Protein AF-A0A9E3WQQ7-F1 (afdb_monomer)

Mean predicted aligned error: 13.09 Å

Structure (mmCIF, N/CA/C/O backbone):
data_AF-A0A9E3WQQ7-F1
#
_entry.id   AF-A0A9E3WQQ7-F1
#
loop_
_atom_site.group_PDB
_atom_site.id
_atom_site.type_symbol
_atom_site.label_atom_id
_atom_site.label_alt_id
_atom_site.label_comp_id
_atom_site.label_asym_id
_atom_site.label_entity_id
_atom_site.label_seq_id
_atom_site.pdbx_PDB_ins_code
_atom_site.Cartn_x
_atom_site.Cartn_y
_atom_site.Cartn_z
_atom_site.occupancy
_atom_site.B_iso_or_equiv
_atom_site.auth_seq_id
_atom_site.auth_comp_id
_atom_site.auth_asym_id
_atom_site.auth_atom_id
_atom_site.pdbx_PDB_model_num
ATOM 1 N N . MET A 1 1 ? -14.257 8.619 79.293 1.00 48.00 1 MET A N 1
ATOM 2 C CA . MET A 1 1 ? -13.747 7.993 78.048 1.00 48.00 1 MET A CA 1
ATOM 3 C C . MET A 1 1 ? -14.918 7.385 77.280 1.00 48.00 1 MET A C 1
ATOM 5 O O . MET A 1 1 ? -15.749 6.768 77.926 1.00 48.00 1 MET A O 1
ATOM 9 N N . ARG A 1 2 ? -14.904 7.496 75.937 1.00 52.06 2 ARG A N 1
ATOM 10 C CA . ARG A 1 2 ? -15.785 6.847 74.927 1.00 52.06 2 ARG A CA 1
ATOM 11 C C . ARG A 1 2 ? -17.086 7.574 74.540 1.00 52.06 2 ARG A C 1
ATOM 13 O O . ARG A 1 2 ? -18.146 7.219 75.026 1.00 52.06 2 ARG A O 1
ATOM 20 N N . ALA A 1 3 ? -17.002 8.494 73.572 1.00 50.12 3 ALA A N 1
ATOM 21 C CA . ALA A 1 3 ? -18.140 8.881 72.718 1.00 50.12 3 ALA A CA 1
ATOM 22 C C . ALA A 1 3 ? -17.705 9.644 71.440 1.00 50.12 3 ALA A C 1
ATOM 24 O O . ALA A 1 3 ? -18.236 10.707 71.165 1.00 50.12 3 ALA A O 1
ATOM 25 N N . ILE A 1 4 ? -16.692 9.185 70.682 1.00 51.97 4 ILE A N 1
ATOM 26 C CA . ILE A 1 4 ? -16.266 9.893 69.438 1.00 51.97 4 ILE A CA 1
ATOM 27 C C . ILE A 1 4 ? -16.020 8.948 68.237 1.00 51.97 4 ILE A C 1
ATOM 29 O O . ILE A 1 4 ? -15.768 9.395 67.128 1.00 51.97 4 ILE A O 1
ATOM 33 N N . ARG A 1 5 ? -16.139 7.619 68.374 1.00 50.19 5 ARG A N 1
ATOM 34 C CA . ARG A 1 5 ? -15.676 6.695 67.311 1.00 50.19 5 ARG A CA 1
ATOM 35 C C . ARG A 1 5 ? -16.719 6.215 66.291 1.00 50.19 5 ARG A C 1
ATOM 37 O O . ARG A 1 5 ? -16.341 5.478 65.392 1.00 50.19 5 ARG A O 1
ATOM 44 N N . VAL A 1 6 ? -17.993 6.605 66.388 1.00 50.19 6 VAL A N 1
ATOM 45 C CA . VAL A 1 6 ? -19.055 6.002 65.545 1.00 50.19 6 VAL A CA 1
ATOM 46 C C . VAL A 1 6 ? -19.440 6.863 64.332 1.00 50.19 6 VAL A C 1
ATOM 48 O O . VAL A 1 6 ? -19.810 6.326 63.294 1.00 50.19 6 VAL A O 1
ATOM 51 N N . THR A 1 7 ? -19.281 8.186 64.390 1.00 50.44 7 THR A N 1
ATOM 52 C CA . THR A 1 7 ? -19.710 9.087 63.302 1.00 50.44 7 THR A CA 1
ATOM 53 C C . THR A 1 7 ? -18.770 9.114 62.094 1.00 50.44 7 THR A C 1
ATOM 55 O O . THR A 1 7 ? -19.215 9.409 60.989 1.00 50.44 7 THR A O 1
ATOM 58 N N . ALA A 1 8 ? -17.496 8.745 62.255 1.00 48.38 8 ALA A N 1
ATOM 59 C CA . ALA A 1 8 ? -16.522 8.764 61.158 1.00 48.38 8 ALA A CA 1
ATOM 60 C C . ALA A 1 8 ? -16.693 7.611 60.145 1.00 48.38 8 ALA A C 1
ATOM 62 O O . ALA A 1 8 ? -16.243 7.724 59.009 1.00 48.38 8 ALA A O 1
ATOM 63 N N . LEU A 1 9 ? -17.362 6.516 60.525 1.00 49.53 9 LEU A N 1
ATOM 64 C CA . LEU A 1 9 ? -17.550 5.342 59.659 1.00 49.53 9 LEU A CA 1
ATOM 65 C C . LEU A 1 9 ? -18.759 5.463 58.716 1.00 49.53 9 LEU A C 1
ATOM 67 O O . LEU A 1 9 ? -18.742 4.875 57.640 1.00 49.53 9 LEU A O 1
ATOM 71 N N . LEU A 1 10 ? -19.774 6.263 59.062 1.00 49.44 10 LEU A N 1
ATOM 72 C CA . LEU A 1 10 ? -20.950 6.466 58.202 1.00 49.44 10 LEU A CA 1
ATOM 73 C C . LEU A 1 10 ? -20.700 7.449 57.046 1.00 49.44 10 LEU A C 1
ATOM 75 O O . LEU A 1 10 ? -21.303 7.302 55.986 1.00 49.44 10 LEU A O 1
ATOM 79 N N . GLY A 1 11 ? -19.788 8.413 57.212 1.00 44.59 11 GLY A N 1
ATOM 80 C CA . GLY A 1 11 ? -19.463 9.384 56.158 1.00 44.59 11 GLY A CA 1
ATOM 81 C C . GLY A 1 11 ? -18.669 8.795 54.985 1.00 44.59 11 GLY A C 1
ATOM 82 O O . GLY A 1 11 ? -18.801 9.261 53.858 1.00 44.59 11 GLY A O 1
ATOM 83 N N . ILE A 1 12 ? -17.882 7.741 55.225 1.00 52.81 12 ILE A N 1
ATOM 84 C CA . ILE A 1 12 ? -17.012 7.131 54.203 1.00 52.81 12 ILE A CA 1
ATOM 85 C C . ILE A 1 12 ? -17.796 6.182 53.279 1.00 52.81 12 ILE A C 1
ATOM 87 O O . ILE A 1 12 ? -17.461 6.049 52.105 1.00 52.81 12 ILE A O 1
ATOM 91 N N . VAL A 1 13 ? -18.887 5.578 53.759 1.00 52.16 13 VAL A N 1
ATOM 92 C CA . VAL A 1 13 ? -19.710 4.665 52.943 1.00 52.16 13 VAL A CA 1
ATOM 93 C C . VAL A 1 13 ? -20.580 5.426 51.932 1.00 52.16 13 VAL A C 1
ATOM 95 O O . VAL A 1 13 ? -20.802 4.938 50.827 1.00 52.16 13 VAL A O 1
ATOM 98 N N . ALA A 1 14 ? -21.015 6.648 52.254 1.00 49.41 14 ALA A N 1
ATOM 99 C CA . ALA A 1 14 ? -21.884 7.432 51.372 1.00 49.41 14 ALA A CA 1
ATOM 100 C C . ALA A 1 14 ? -21.165 7.996 50.129 1.00 49.41 14 ALA A C 1
ATOM 102 O O . ALA A 1 14 ? -21.798 8.202 49.096 1.00 49.41 14 ALA A O 1
ATOM 103 N N . VAL A 1 15 ? -19.846 8.209 50.192 1.00 52.19 15 VAL A N 1
ATOM 104 C CA . VAL A 1 15 ? -19.059 8.753 49.066 1.00 52.19 15 VAL A CA 1
ATOM 105 C C . VAL A 1 15 ? -18.642 7.658 48.070 1.00 52.19 15 VAL A C 1
ATOM 107 O O . VAL A 1 15 ? -18.446 7.943 46.892 1.00 52.19 15 VAL A O 1
ATOM 110 N N . ALA A 1 16 ? -18.591 6.390 48.490 1.00 51.78 16 ALA A N 1
ATOM 111 C CA . ALA A 1 16 ? -18.242 5.267 47.614 1.00 51.78 16 ALA A CA 1
ATOM 112 C C . ALA A 1 16 ? -19.387 4.812 46.683 1.00 51.78 16 ALA A C 1
ATOM 114 O O . ALA A 1 16 ? -19.148 4.077 45.728 1.00 51.78 16 ALA A O 1
ATOM 115 N N . ALA A 1 17 ? -20.629 5.243 46.929 1.00 52.88 17 ALA A N 1
ATOM 116 C CA . ALA A 1 17 ? -21.790 4.836 46.131 1.00 52.88 17 ALA A CA 1
ATOM 117 C C . ALA A 1 17 ? -21.978 5.652 44.834 1.00 52.88 17 ALA A C 1
ATOM 119 O O . ALA A 1 17 ? -22.754 5.253 43.969 1.00 52.88 17 ALA A O 1
ATOM 120 N N . ALA A 1 18 ? -21.276 6.781 44.676 1.00 54.09 18 ALA A N 1
ATOM 121 C CA . ALA A 1 18 ? -21.435 7.674 43.523 1.00 54.09 18 ALA A CA 1
ATOM 122 C C . ALA A 1 18 ? -20.512 7.344 42.333 1.00 54.09 18 ALA A C 1
ATOM 124 O O . ALA A 1 18 ? -20.637 7.950 41.272 1.00 54.09 18 ALA A O 1
ATOM 125 N N . SER A 1 19 ? -19.602 6.378 42.478 1.00 54.97 19 SER A N 1
ATOM 126 C CA . SER A 1 19 ? -18.674 5.944 41.426 1.00 54.97 19 SER A CA 1
ATOM 127 C C . SER A 1 19 ? -19.061 4.581 40.849 1.00 54.97 19 SER A C 1
ATOM 129 O O . SER A 1 19 ? -18.208 3.712 40.674 1.00 54.97 19 SER A O 1
ATOM 131 N N . ALA A 1 20 ? -20.350 4.355 40.593 1.00 57.31 20 ALA A N 1
ATOM 132 C CA . ALA A 1 20 ? -20.779 3.204 39.812 1.00 57.31 20 ALA A CA 1
ATOM 133 C C . ALA A 1 20 ? -20.579 3.533 38.320 1.00 57.31 20 ALA A C 1
ATOM 135 O O . ALA A 1 20 ? -21.248 4.436 37.812 1.00 57.31 20 ALA A O 1
ATOM 136 N N . PRO A 1 21 ? -19.666 2.858 37.599 1.00 56.88 21 PRO A N 1
ATOM 137 C CA . PRO A 1 21 ? -19.587 3.009 36.156 1.00 56.88 21 PRO A CA 1
ATOM 138 C C . PRO A 1 21 ? -20.922 2.570 35.551 1.00 56.88 21 PRO A C 1
ATOM 140 O O . PRO A 1 21 ? -21.397 1.464 35.808 1.00 56.88 21 PRO A O 1
ATOM 143 N N . SER A 1 22 ? -21.535 3.446 34.758 1.00 58.31 22 SER A N 1
ATOM 144 C CA . SER A 1 22 ? -22.723 3.131 33.972 1.00 58.31 22 SER A CA 1
ATOM 145 C C . SER A 1 22 ? -22.389 1.978 33.028 1.00 58.31 22 SER A C 1
ATOM 147 O O . SER A 1 22 ? -21.771 2.173 31.982 1.00 58.31 22 SER A O 1
ATOM 149 N N . ALA A 1 23 ? -22.761 0.760 33.412 1.00 61.31 23 ALA A N 1
ATOM 150 C CA . ALA A 1 23 ? -22.637 -0.410 32.563 1.00 61.31 23 ALA A CA 1
ATOM 151 C C . ALA A 1 23 ? -23.635 -0.264 31.407 1.00 61.31 23 ALA A C 1
ATOM 153 O O . ALA A 1 23 ? -24.816 -0.583 31.539 1.00 61.31 23 ALA A O 1
ATOM 154 N N . LEU A 1 24 ? -23.174 0.268 30.273 1.00 67.94 24 LEU A N 1
ATOM 155 C CA . LEU A 1 24 ? -23.939 0.251 29.032 1.00 67.94 24 LEU A CA 1
ATOM 156 C C . LEU A 1 24 ? -24.083 -1.211 28.597 1.00 67.94 24 LEU A C 1
ATOM 158 O O . LEU A 1 24 ? -23.122 -1.838 28.151 1.00 67.94 24 LEU A O 1
ATOM 162 N N . ALA A 1 25 ? -25.275 -1.773 28.790 1.00 69.31 25 ALA A N 1
ATOM 163 C CA . ALA A 1 25 ? -25.569 -3.156 28.448 1.00 69.31 25 ALA A CA 1
ATOM 164 C C . ALA A 1 25 ? -25.396 -3.384 26.938 1.00 69.31 25 ALA A C 1
ATOM 166 O O . ALA A 1 25 ? -25.992 -2.690 26.111 1.00 69.31 25 ALA A O 1
ATOM 167 N N . VAL A 1 26 ? -24.575 -4.370 26.573 1.00 69.56 26 VAL A N 1
ATOM 168 C CA . VAL A 1 26 ? -24.379 -4.772 25.178 1.00 69.56 26 VAL A CA 1
ATOM 169 C C . VAL A 1 26 ? -25.655 -5.474 24.681 1.00 69.56 26 VAL A C 1
ATOM 171 O O . VAL A 1 26 ? -26.116 -6.405 25.343 1.00 69.56 26 VAL A O 1
ATOM 174 N N . PRO A 1 27 ? -26.244 -5.073 23.537 1.00 82.25 27 PRO A N 1
ATOM 175 C CA . PRO A 1 27 ? -27.481 -5.677 23.051 1.00 82.25 27 PRO A CA 1
ATOM 176 C C . PRO A 1 27 ? -27.313 -7.164 22.684 1.00 82.25 27 PRO A C 1
ATOM 178 O O . PRO A 1 27 ? -26.318 -7.517 22.045 1.00 82.25 27 PRO A O 1
ATOM 181 N N . PRO A 1 28 ? -28.298 -8.034 22.982 1.00 75.62 28 PRO A N 1
ATOM 182 C CA . PRO A 1 28 ? -28.201 -9.482 22.762 1.00 75.62 28 PRO A CA 1
ATOM 183 C C . PRO A 1 28 ? -28.145 -9.890 21.282 1.00 75.62 28 PRO A C 1
ATOM 185 O O . PRO A 1 28 ? -27.686 -10.979 20.968 1.00 75.62 28 PRO A O 1
ATOM 188 N N . TRP A 1 29 ? -28.559 -9.019 20.358 1.00 78.31 29 TRP A N 1
ATOM 189 C CA . TRP A 1 29 ? -28.426 -9.240 18.913 1.00 78.31 29 TRP A CA 1
ATOM 190 C C . TRP A 1 29 ? -27.021 -8.931 18.381 1.00 78.31 29 TRP A C 1
ATOM 192 O O . TRP A 1 29 ? -26.699 -9.299 17.255 1.00 78.31 29 TRP A O 1
ATOM 202 N N . ARG A 1 30 ? -26.156 -8.271 19.165 1.00 69.62 30 ARG A N 1
ATOM 203 C CA . ARG A 1 30 ? -24.797 -7.920 18.727 1.00 69.62 30 ARG A CA 1
ATOM 204 C C . ARG A 1 30 ? -23.907 -9.153 18.554 1.00 69.62 30 ARG A C 1
ATOM 206 O O . ARG A 1 30 ? -22.961 -9.084 17.792 1.00 69.62 30 ARG A O 1
ATOM 213 N N . SER A 1 31 ? -24.219 -10.274 19.204 1.00 67.81 31 SER A N 1
ATOM 214 C CA . SER A 1 31 ? -23.565 -11.569 18.959 1.00 67.81 31 SER A CA 1
ATOM 215 C C . SER A 1 31 ? -24.008 -12.233 17.650 1.00 67.81 31 SER A C 1
ATOM 217 O O . SER A 1 31 ? -23.299 -13.096 17.143 1.00 67.81 31 SER A O 1
ATOM 219 N N . LEU A 1 32 ? -25.155 -11.828 17.089 1.00 72.56 32 LEU A N 1
ATOM 220 C CA . LEU A 1 32 ? -25.644 -12.310 15.792 1.00 72.56 32 LEU A CA 1
ATOM 221 C C . LEU A 1 32 ? -24.935 -11.614 14.623 1.00 72.56 32 LEU A C 1
ATOM 223 O O . LEU A 1 32 ? -24.858 -12.167 13.530 1.00 72.56 32 LEU A O 1
ATOM 227 N N . LEU A 1 33 ? -24.402 -10.412 14.849 1.00 67.75 33 LEU A N 1
ATOM 228 C CA . LEU A 1 33 ? -23.562 -9.707 13.890 1.00 67.75 33 LEU A CA 1
ATOM 229 C C . LEU A 1 33 ? -22.104 -9.904 14.304 1.00 67.75 33 LEU A C 1
ATOM 231 O O . LEU A 1 33 ? -21.668 -9.353 15.309 1.00 67.75 33 LEU A O 1
ATOM 235 N N . ASN A 1 34 ? -21.326 -10.660 13.530 1.00 61.66 34 ASN A N 1
ATOM 236 C CA . ASN A 1 34 ? -19.910 -10.925 13.812 1.00 61.66 34 ASN A CA 1
ATOM 237 C C . ASN A 1 34 ? -19.015 -9.689 13.532 1.00 61.66 34 ASN A C 1
ATOM 239 O O . ASN A 1 34 ? -17.984 -9.785 12.870 1.00 61.66 34 ASN A O 1
ATOM 243 N N . ILE A 1 35 ? -19.436 -8.506 13.993 1.00 64.81 35 ILE A N 1
ATOM 244 C CA . ILE A 1 35 ? -18.758 -7.220 13.826 1.00 64.81 35 ILE A CA 1
ATOM 245 C C . ILE A 1 35 ? -17.578 -7.207 14.795 1.00 64.81 35 ILE A C 1
ATOM 247 O O . ILE A 1 35 ? -17.687 -6.780 15.949 1.00 64.81 35 ILE A O 1
ATOM 251 N N . ARG A 1 36 ? -16.436 -7.710 14.327 1.00 67.88 36 ARG A N 1
ATOM 252 C CA . ARG A 1 36 ? -15.156 -7.473 14.987 1.00 67.88 36 ARG A CA 1
ATOM 253 C C . ARG A 1 36 ? -14.807 -6.001 14.822 1.00 67.88 36 ARG A C 1
ATOM 255 O O . ARG A 1 36 ? -14.643 -5.512 13.713 1.00 67.88 36 ARG A O 1
ATOM 262 N N . SER A 1 37 ? -14.715 -5.295 15.941 1.00 78.19 37 SER A N 1
ATOM 263 C CA . SER A 1 37 ? -14.107 -3.970 15.959 1.00 78.19 37 SER A CA 1
ATOM 264 C C . SER A 1 37 ? -12.597 -4.155 15.946 1.00 78.19 37 SER A C 1
ATOM 266 O O . SER A 1 37 ? -12.063 -4.846 16.814 1.00 78.19 37 SER A O 1
ATOM 268 N N . VAL A 1 38 ? -11.925 -3.535 14.985 1.00 90.94 38 VAL A N 1
ATOM 269 C CA . VAL A 1 38 ? -10.461 -3.475 14.920 1.00 90.94 38 VAL A CA 1
ATOM 270 C C . VAL A 1 38 ? -10.000 -2.062 15.254 1.00 90.94 38 VAL A C 1
ATOM 272 O O . VAL A 1 38 ? -10.779 -1.110 15.184 1.00 90.94 38 VAL A O 1
ATOM 275 N N . GLU A 1 39 ? -8.742 -1.919 15.657 1.00 92.56 39 GLU A N 1
ATOM 276 C CA . GLU A 1 39 ? -8.167 -0.603 15.914 1.00 92.56 39 GLU A CA 1
ATOM 277 C C . GLU A 1 39 ? -8.058 0.201 14.605 1.00 92.56 39 GLU A C 1
ATOM 279 O O . GLU A 1 39 ? -7.476 -0.273 13.624 1.00 92.56 39 GLU A O 1
ATOM 284 N N . ALA A 1 40 ? -8.609 1.417 14.611 1.00 94.44 40 ALA A N 1
ATOM 285 C CA . ALA A 1 40 ? -8.685 2.319 13.461 1.00 94.44 40 ALA A CA 1
ATOM 286 C C . ALA A 1 40 ? -8.327 3.762 13.869 1.00 94.44 40 ALA A C 1
ATOM 288 O O . ALA A 1 40 ? -9.164 4.663 13.831 1.00 94.44 40 ALA A O 1
ATOM 289 N N . ASP A 1 41 ? -7.094 3.955 14.328 1.00 95.69 41 ASP A N 1
ATOM 290 C CA . ASP A 1 41 ? -6.517 5.245 14.700 1.00 95.69 41 ASP A CA 1
ATOM 291 C C . ASP A 1 41 ? -5.926 5.941 13.457 1.00 95.69 41 ASP A C 1
ATOM 293 O O . ASP A 1 41 ? -4.949 5.438 12.896 1.00 95.69 41 ASP A O 1
ATOM 297 N N . PRO A 1 42 ? -6.466 7.100 13.027 1.00 95.56 42 PRO A N 1
ATOM 298 C CA . PRO A 1 42 ? -5.942 7.848 11.884 1.00 95.56 42 PRO A CA 1
ATOM 299 C C . PRO A 1 42 ? -4.486 8.306 12.042 1.00 95.56 42 PRO A C 1
ATOM 301 O O . PRO A 1 42 ? -3.843 8.601 11.038 1.00 95.56 42 PRO A O 1
ATOM 304 N N . GLY A 1 43 ? -3.966 8.379 13.275 1.00 96.50 43 GLY A N 1
ATOM 305 C CA . GLY A 1 43 ? -2.582 8.761 13.564 1.00 96.50 43 GLY A CA 1
ATOM 306 C C . GLY A 1 43 ? -1.555 7.636 13.387 1.00 96.50 43 GLY A C 1
ATOM 307 O O . GLY A 1 43 ? -0.357 7.889 13.512 1.00 96.50 43 GLY A O 1
ATOM 308 N N . LYS A 1 44 ? -1.986 6.397 13.106 1.00 96.25 44 LYS A N 1
ATOM 309 C CA . LYS A 1 44 ? -1.097 5.241 12.905 1.00 96.25 44 LYS A CA 1
ATOM 310 C C . LYS A 1 44 ? -0.989 4.881 11.429 1.00 96.25 44 LYS A C 1
ATOM 312 O O . LYS A 1 44 ? -1.998 4.659 10.788 1.00 96.25 44 LYS A O 1
ATOM 317 N N . ALA A 1 45 ? 0.228 4.698 10.923 1.00 91.56 45 ALA A N 1
ATOM 318 C CA . ALA A 1 45 ? 0.454 4.383 9.507 1.00 91.56 45 ALA A CA 1
ATOM 319 C C . ALA A 1 45 ? 0.121 2.930 9.100 1.00 91.56 45 ALA A C 1
ATOM 321 O O . ALA A 1 45 ? 0.010 2.630 7.922 1.00 91.56 45 ALA A O 1
ATOM 322 N N . TYR A 1 46 ? -0.013 1.996 10.048 1.00 96.69 46 TYR A N 1
ATOM 323 C CA . TYR A 1 46 ? -0.386 0.601 9.756 1.00 96.69 46 TYR A CA 1
ATOM 324 C C . TYR A 1 46 ? 0.454 -0.100 8.673 1.00 96.69 46 TYR A C 1
ATOM 326 O O . TYR A 1 46 ? -0.072 -0.855 7.854 1.00 96.69 46 TYR A O 1
ATOM 334 N N . TRP A 1 47 ? 1.771 0.102 8.703 1.00 97.38 47 TRP A N 1
ATOM 335 C CA . TRP A 1 47 ? 2.696 -0.645 7.856 1.00 97.38 47 TRP A CA 1
ATOM 336 C C . TRP A 1 47 ? 2.612 -2.147 8.117 1.00 97.38 47 TRP A C 1
ATOM 338 O O . TRP A 1 47 ? 2.500 -2.590 9.264 1.00 97.38 47 TRP A O 1
ATOM 348 N N . LEU A 1 48 ? 2.688 -2.924 7.040 1.00 96.31 48 LEU A N 1
ATOM 349 C CA . LEU A 1 48 ? 2.775 -4.368 7.108 1.00 96.31 48 LEU A CA 1
ATOM 350 C C . LEU A 1 48 ? 4.084 -4.775 7.793 1.00 96.31 48 LEU A C 1
ATOM 352 O O . LEU A 1 48 ? 5.163 -4.318 7.419 1.00 96.31 48 LEU A O 1
ATOM 356 N N . THR A 1 49 ? 3.982 -5.677 8.764 1.00 95.06 49 THR A N 1
ATOM 357 C CA . THR A 1 49 ? 5.123 -6.294 9.448 1.00 95.06 49 THR A CA 1
ATOM 358 C C . THR A 1 49 ? 5.093 -7.809 9.281 1.00 95.06 49 THR A C 1
ATOM 360 O O . THR A 1 49 ? 4.059 -8.386 8.949 1.00 95.06 49 THR A O 1
ATOM 363 N N . GLU A 1 50 ? 6.206 -8.474 9.589 1.00 91.75 50 GLU A N 1
ATOM 364 C CA . GLU A 1 50 ? 6.319 -9.942 9.556 1.00 91.75 50 GLU A CA 1
ATOM 365 C C . GLU A 1 50 ? 5.334 -10.654 10.503 1.00 91.75 50 GLU A C 1
ATOM 367 O O . GLU A 1 50 ? 5.028 -11.828 10.317 1.00 91.75 50 GLU A O 1
ATOM 372 N N . ASN A 1 51 ? 4.799 -9.943 11.502 1.00 91.62 51 ASN A N 1
ATOM 373 C CA . ASN A 1 51 ? 3.825 -10.485 12.451 1.00 91.62 51 ASN A CA 1
ATOM 374 C C . ASN A 1 51 ? 2.379 -10.475 11.917 1.00 91.62 51 ASN A C 1
ATOM 376 O O . ASN A 1 51 ? 1.474 -10.949 12.604 1.00 91.62 51 ASN A O 1
ATOM 380 N N . ASN A 1 52 ? 2.127 -9.897 10.738 1.00 91.88 52 ASN A N 1
ATOM 381 C CA . ASN A 1 52 ? 0.797 -9.816 10.136 1.00 91.88 52 ASN A CA 1
ATOM 382 C C . ASN A 1 52 ? 0.616 -10.939 9.102 1.00 91.88 52 ASN A C 1
ATOM 384 O O . ASN A 1 52 ? 1.470 -11.148 8.246 1.00 91.88 52 ASN A O 1
ATOM 388 N N . GLY A 1 53 ? -0.493 -11.675 9.180 1.00 86.69 53 GLY A N 1
ATOM 389 C CA . GLY A 1 53 ? -0.726 -12.887 8.394 1.00 86.69 53 GLY A CA 1
ATOM 390 C C . GLY A 1 53 ? -1.558 -13.931 9.153 1.00 86.69 53 GLY A C 1
ATOM 391 O O . GLY A 1 53 ? -2.186 -13.607 10.163 1.00 86.69 53 GLY A O 1
ATOM 392 N N . PRO A 1 54 ? -1.611 -15.194 8.685 1.00 86.44 54 PRO A N 1
ATOM 393 C CA . PRO A 1 54 ? -0.786 -15.796 7.627 1.00 86.44 54 PRO A CA 1
ATOM 394 C C . PRO A 1 54 ? -1.214 -15.441 6.196 1.00 86.44 54 PRO A C 1
ATOM 396 O O . PRO A 1 54 ? -0.396 -15.535 5.288 1.00 86.44 54 PRO A O 1
ATOM 399 N N . TRP A 1 55 ? -2.469 -15.028 5.990 1.00 91.31 55 TRP A N 1
ATOM 400 C CA . TRP A 1 55 ? -3.000 -14.692 4.669 1.00 91.31 55 TRP A CA 1
ATOM 401 C C . TRP A 1 55 ? -3.551 -13.269 4.624 1.00 91.31 55 TRP A C 1
ATOM 403 O O . TRP A 1 55 ? -4.291 -12.830 5.514 1.00 91.31 55 TRP A O 1
ATOM 413 N N . LEU A 1 56 ? -3.199 -12.575 3.545 1.00 94.81 56 LEU A N 1
ATOM 414 C CA . LEU A 1 56 ? -3.629 -11.224 3.216 1.00 94.81 56 LEU A CA 1
ATOM 415 C C . LEU A 1 56 ? -4.144 -11.205 1.776 1.00 94.81 56 LEU A C 1
ATOM 417 O O . LEU A 1 56 ? -3.634 -11.917 0.913 1.00 94.81 56 LEU A O 1
ATOM 421 N N . VAL A 1 57 ? -5.148 -10.377 1.527 1.00 95.38 57 VAL A N 1
ATOM 422 C CA . VAL A 1 57 ? -5.752 -10.141 0.219 1.00 95.38 57 VAL A CA 1
ATOM 423 C C . VAL A 1 57 ? -5.366 -8.740 -0.229 1.00 95.38 57 VAL A C 1
ATOM 425 O O . VAL A 1 57 ? -5.569 -7.771 0.503 1.00 95.38 57 VAL A O 1
ATOM 428 N N . LEU A 1 58 ? -4.822 -8.627 -1.438 1.00 97.25 58 LEU A N 1
ATOM 429 C CA . LEU A 1 58 ? -4.567 -7.334 -2.059 1.00 97.25 58 LEU A CA 1
ATOM 430 C C . LEU A 1 58 ? -5.895 -6.654 -2.394 1.00 97.25 58 LEU A C 1
ATOM 432 O O . LEU A 1 58 ? -6.664 -7.164 -3.205 1.00 97.25 58 LEU A O 1
ATOM 436 N N . ALA A 1 59 ? -6.155 -5.517 -1.754 1.00 97.31 59 ALA A N 1
ATOM 437 C CA . ALA A 1 59 ? -7.360 -4.730 -1.975 1.00 97.31 59 ALA A CA 1
ATOM 438 C C . ALA A 1 59 ? -7.160 -3.709 -3.102 1.00 97.31 59 ALA A C 1
ATOM 440 O O . ALA A 1 59 ? -8.003 -3.601 -3.989 1.00 97.31 59 ALA A O 1
ATOM 441 N N . ALA A 1 60 ? -6.046 -2.974 -3.069 1.00 97.81 60 ALA A N 1
ATOM 442 C CA . ALA A 1 60 ? -5.708 -1.954 -4.057 1.00 97.81 60 ALA A CA 1
ATOM 443 C C . ALA A 1 60 ? -4.201 -1.668 -4.067 1.00 97.81 60 ALA A C 1
ATOM 445 O O . ALA A 1 60 ? -3.500 -1.959 -3.095 1.00 97.81 60 ALA A O 1
ATOM 446 N N . THR A 1 61 ? -3.721 -1.062 -5.151 1.00 97.56 61 THR A N 1
ATOM 447 C CA . THR A 1 61 ? -2.382 -0.478 -5.259 1.00 97.56 61 THR A CA 1
ATOM 448 C C . THR A 1 61 ? -2.498 0.977 -5.693 1.00 97.56 61 THR A C 1
ATOM 450 O O . THR A 1 61 ? -3.320 1.317 -6.544 1.00 97.56 61 THR A O 1
ATOM 453 N N . PHE A 1 62 ? -1.671 1.830 -5.099 1.00 97.25 62 PHE A N 1
ATOM 454 C CA . PHE A 1 62 ? -1.601 3.254 -5.401 1.00 97.25 62 PHE A CA 1
ATOM 455 C C . PHE A 1 62 ? -0.183 3.614 -5.837 1.00 97.25 62 PHE A C 1
ATOM 457 O O . PHE A 1 62 ? 0.789 3.120 -5.266 1.00 97.25 62 PHE A O 1
ATOM 464 N N . ALA A 1 63 ? -0.069 4.487 -6.835 1.00 94.31 63 ALA A N 1
ATOM 465 C CA . ALA A 1 63 ? 1.197 4.987 -7.359 1.00 94.31 63 ALA A CA 1
ATOM 466 C C . ALA A 1 63 ? 1.080 6.493 -7.621 1.00 94.31 63 ALA A C 1
ATOM 468 O O . ALA A 1 63 ? 0.030 6.969 -8.051 1.00 94.31 63 ALA A O 1
ATOM 469 N N . GLY A 1 64 ? 2.159 7.240 -7.388 1.00 91.62 64 GLY A N 1
ATOM 470 C CA . GLY A 1 64 ? 2.189 8.695 -7.564 1.00 91.62 6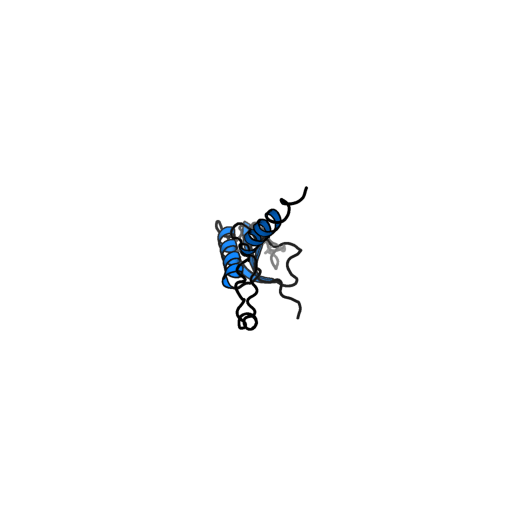4 GLY A CA 1
ATOM 471 C C . GLY A 1 64 ? 2.412 9.464 -6.262 1.00 91.62 64 GLY A C 1
ATOM 472 O O . GLY A 1 64 ? 2.752 8.884 -5.235 1.00 91.62 64 GLY A O 1
ATOM 473 N N . GLN A 1 65 ? 2.262 10.789 -6.331 1.00 93.06 65 GLN A N 1
ATOM 474 C CA . GLN A 1 65 ? 2.612 11.707 -5.241 1.00 93.06 65 GLN A CA 1
ATOM 475 C C . GLN A 1 65 ? 1.778 11.478 -3.972 1.00 93.06 65 GLN A C 1
ATOM 477 O O . GLN A 1 65 ? 2.332 11.500 -2.876 1.00 93.06 65 GLN A O 1
ATOM 482 N N . ASP A 1 66 ? 0.485 11.196 -4.138 1.00 95.94 66 ASP A N 1
ATOM 483 C CA . ASP A 1 66 ? -0.470 11.061 -3.031 1.00 95.94 66 ASP A CA 1
ATOM 484 C C . ASP A 1 66 ? -0.749 9.591 -2.659 1.00 95.94 66 ASP A C 1
ATOM 486 O O . ASP A 1 66 ? -1.597 9.297 -1.821 1.00 95.94 66 ASP A O 1
ATOM 490 N N . ALA A 1 67 ? 0.007 8.646 -3.231 1.00 96.56 67 ALA A N 1
ATOM 491 C CA . ALA A 1 67 ? -0.258 7.212 -3.108 1.00 96.56 67 ALA A CA 1
ATOM 492 C C . ALA A 1 67 ? -0.288 6.701 -1.660 1.00 96.56 67 ALA A C 1
ATOM 494 O O . ALA A 1 67 ? -1.103 5.849 -1.318 1.00 96.56 67 ALA A O 1
ATOM 495 N N . GLU A 1 68 ? 0.600 7.211 -0.804 1.00 97.06 68 GLU A N 1
ATOM 496 C CA . GLU A 1 68 ? 0.636 6.834 0.612 1.00 97.06 68 GLU A CA 1
ATOM 497 C C . GLU A 1 68 ? -0.581 7.370 1.374 1.00 97.06 68 GLU A C 1
ATOM 499 O O . GLU A 1 68 ? -1.134 6.670 2.220 1.00 97.06 68 GLU A O 1
ATOM 504 N N . GLN A 1 69 ? -1.031 8.585 1.050 1.00 97.44 69 GLN A N 1
ATOM 505 C CA . GLN A 1 69 ? -2.205 9.185 1.674 1.00 97.44 69 GLN A CA 1
ATOM 506 C C . GLN A 1 69 ? -3.482 8.441 1.271 1.00 97.44 69 GLN A C 1
ATOM 508 O O . GLN A 1 69 ? -4.267 8.077 2.147 1.00 97.44 69 GLN A O 1
ATOM 513 N N . ASP A 1 70 ? -3.648 8.156 -0.022 1.00 97.88 70 ASP A N 1
ATOM 514 C CA . ASP A 1 70 ? -4.798 7.415 -0.548 1.00 97.88 70 ASP A CA 1
ATOM 515 C C . ASP A 1 70 ? -4.852 5.987 0.021 1.00 97.88 70 ASP A C 1
ATOM 517 O O . ASP A 1 70 ? -5.906 5.498 0.444 1.00 97.88 70 ASP A O 1
ATOM 521 N N . ALA A 1 71 ? -3.696 5.319 0.099 1.00 98.31 71 ALA A N 1
ATOM 522 C CA . ALA A 1 71 ? -3.584 4.001 0.711 1.00 98.31 71 ALA A CA 1
ATOM 523 C C . ALA A 1 71 ? -3.950 4.029 2.203 1.00 98.31 71 ALA A C 1
ATOM 525 O O . ALA A 1 71 ? -4.666 3.142 2.682 1.00 98.31 71 ALA A O 1
ATOM 526 N N . HIS A 1 72 ? -3.493 5.049 2.935 1.00 98.31 72 HIS A N 1
ATOM 527 C CA . HIS A 1 72 ? -3.801 5.218 4.353 1.00 98.31 72 HIS A CA 1
ATOM 528 C C . HIS A 1 72 ? -5.294 5.462 4.578 1.00 98.31 72 HIS A C 1
ATOM 530 O O . HIS A 1 72 ? -5.901 4.824 5.439 1.00 98.31 72 HIS A O 1
ATOM 536 N N . GLU A 1 73 ? -5.920 6.318 3.769 1.00 98.19 73 GLU A N 1
ATOM 537 C CA . GLU A 1 73 ? -7.363 6.567 3.834 1.00 98.19 73 GLU A CA 1
ATOM 538 C C . GLU A 1 73 ? -8.163 5.275 3.626 1.00 98.19 73 GLU A C 1
ATOM 540 O O . GLU A 1 73 ? -9.044 4.959 4.434 1.00 98.19 73 GLU A O 1
ATOM 545 N N . LEU A 1 74 ? -7.793 4.468 2.624 1.00 98.25 74 LEU A N 1
ATOM 546 C CA . LEU A 1 74 ? -8.430 3.175 2.384 1.00 98.25 74 LEU A CA 1
ATOM 547 C C . LEU A 1 74 ? -8.237 2.210 3.564 1.00 98.25 74 LEU A C 1
ATOM 549 O O . LEU A 1 74 ? -9.185 1.534 3.973 1.00 98.25 74 LEU A O 1
ATOM 553 N N . VAL A 1 75 ? -7.039 2.145 4.153 1.00 98.12 75 VAL A N 1
ATOM 554 C CA . VAL A 1 75 ? -6.781 1.318 5.345 1.00 98.12 75 VAL A CA 1
ATOM 555 C C . VAL A 1 75 ? -7.680 1.733 6.510 1.00 98.12 75 VAL A C 1
ATOM 557 O O . VAL A 1 75 ? -8.269 0.871 7.173 1.00 98.12 75 VAL A O 1
ATOM 560 N N . ILE A 1 76 ? -7.823 3.036 6.758 1.00 97.94 76 ILE A N 1
ATOM 561 C CA . ILE A 1 76 ? -8.697 3.552 7.813 1.00 97.94 76 ILE A CA 1
ATOM 562 C C . ILE A 1 76 ? -10.165 3.245 7.512 1.00 97.94 76 ILE A C 1
ATOM 564 O O . ILE A 1 76 ? -10.884 2.838 8.429 1.00 97.94 76 ILE A O 1
ATOM 568 N N . GLU A 1 77 ? -10.619 3.372 6.263 1.00 96.75 77 GLU A N 1
ATOM 569 C CA . GLU A 1 77 ? -11.986 3.003 5.886 1.00 96.75 77 GLU A CA 1
ATOM 570 C C . GLU A 1 77 ? -12.250 1.514 6.150 1.00 96.75 77 GLU A C 1
ATOM 572 O O . GLU A 1 77 ? -13.223 1.172 6.830 1.00 96.75 77 GLU A O 1
ATOM 577 N N . LEU A 1 78 ? -11.366 0.624 5.690 1.00 96.19 78 LEU A N 1
ATOM 578 C CA . LEU A 1 78 ? -11.489 -0.823 5.893 1.00 96.19 78 LEU A CA 1
ATOM 579 C C . LEU A 1 78 ? -11.561 -1.191 7.379 1.00 96.19 78 LEU A C 1
ATOM 581 O O . LEU A 1 78 ? -12.436 -1.956 7.800 1.00 96.19 78 LEU A O 1
ATOM 585 N N . ARG A 1 79 ? -10.704 -0.582 8.199 1.00 95.38 79 ARG A N 1
ATOM 586 C CA . ARG A 1 79 ? -10.670 -0.824 9.645 1.00 95.38 79 ARG A CA 1
ATOM 587 C C . ARG A 1 79 ? -11.899 -0.266 10.356 1.00 95.38 79 ARG A C 1
ATOM 589 O O . ARG A 1 79 ? -12.524 -0.966 11.150 1.00 95.38 79 ARG A O 1
ATOM 596 N N . ARG A 1 80 ? -12.280 0.980 10.068 1.00 94.19 80 ARG A N 1
ATOM 597 C CA . ARG A 1 80 ? -13.340 1.694 10.795 1.00 94.19 80 ARG A CA 1
ATOM 598 C C . ARG A 1 80 ? -14.741 1.288 10.356 1.00 94.19 80 ARG A C 1
ATOM 600 O O . ARG A 1 80 ? -15.622 1.135 11.199 1.00 94.19 80 ARG A O 1
ATOM 607 N N . ARG A 1 81 ? -14.964 1.171 9.046 1.00 93.50 81 ARG A N 1
ATOM 608 C CA . ARG A 1 81 ? -16.290 0.941 8.461 1.00 93.50 81 ARG A CA 1
ATOM 609 C C . ARG A 1 81 ? -16.617 -0.539 8.345 1.00 93.50 81 ARG A C 1
ATOM 611 O O . ARG A 1 81 ? -17.76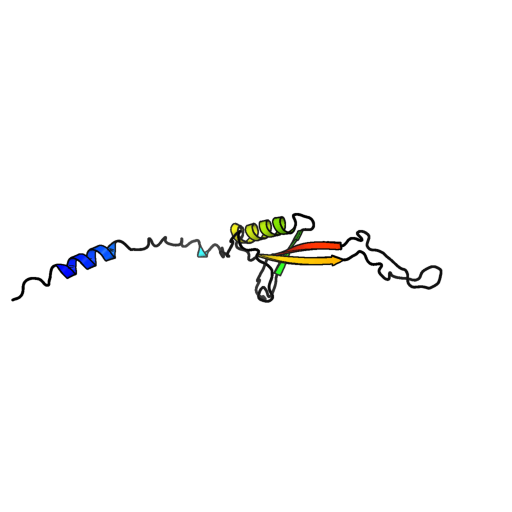7 -0.915 8.559 1.00 93.50 81 ARG A O 1
ATOM 618 N N . PHE A 1 82 ? -15.617 -1.362 8.036 1.00 91.38 82 PHE A N 1
ATOM 619 C CA . PHE A 1 82 ? -15.814 -2.788 7.775 1.00 91.38 82 PHE A CA 1
ATOM 620 C C . PHE A 1 82 ? -15.254 -3.699 8.871 1.00 91.38 82 PHE A C 1
ATOM 622 O O . PHE A 1 82 ? -15.574 -4.885 8.885 1.00 91.38 82 PHE A O 1
ATOM 629 N N . GLY A 1 83 ? -14.470 -3.171 9.818 1.00 91.69 83 GLY A N 1
ATOM 630 C CA . GLY A 1 83 ? -13.903 -3.981 10.897 1.00 91.69 83 GLY A CA 1
ATOM 631 C C . GLY A 1 83 ? -12.817 -4.951 10.418 1.00 91.69 83 GLY A C 1
ATOM 632 O O . GLY A 1 83 ? -12.603 -5.988 11.045 1.00 91.69 83 GLY A O 1
ATOM 633 N N . ILE A 1 84 ? -12.172 -4.655 9.285 1.00 92.75 84 ILE A N 1
ATOM 634 C CA . ILE A 1 84 ? -11.175 -5.523 8.649 1.00 92.75 84 ILE A CA 1
ATOM 635 C C . ILE A 1 84 ? -9.779 -4.992 8.966 1.00 92.75 84 ILE A C 1
ATOM 637 O O . ILE A 1 84 ? -9.499 -3.811 8.766 1.00 92.75 84 ILE A O 1
ATOM 641 N N . GLU A 1 85 ? -8.885 -5.856 9.447 1.00 95.00 85 GLU A N 1
ATOM 642 C CA . GLU A 1 85 ? -7.481 -5.485 9.620 1.00 95.00 85 GLU A CA 1
ATOM 643 C C . GLU A 1 85 ? -6.851 -5.277 8.241 1.00 95.00 85 GLU A C 1
ATOM 645 O O . GLU A 1 85 ? -6.838 -6.181 7.409 1.00 95.00 85 GLU A O 1
ATOM 650 N N . ALA A 1 86 ? -6.361 -4.067 7.987 1.00 97.06 86 ALA A N 1
ATOM 651 C CA . ALA A 1 86 ? -5.748 -3.695 6.719 1.00 97.06 86 ALA A CA 1
ATOM 652 C C . ALA A 1 86 ? -4.390 -3.031 6.950 1.00 97.06 86 ALA A C 1
ATOM 654 O O . ALA A 1 86 ? -4.196 -2.353 7.961 1.00 97.06 86 ALA A O 1
ATOM 655 N N . TYR A 1 87 ? -3.453 -3.227 6.034 1.00 97.94 87 TYR A N 1
ATOM 656 C CA . TYR A 1 87 ? -2.066 -2.796 6.174 1.00 97.94 87 TYR A CA 1
ATOM 657 C C . TYR A 1 87 ? -1.568 -2.148 4.890 1.00 97.94 87 TYR A C 1
ATOM 659 O O . TYR A 1 87 ? -1.983 -2.543 3.801 1.00 97.94 87 TYR A O 1
ATOM 667 N N . MET A 1 88 ? -0.651 -1.195 5.023 1.00 98.06 88 MET A N 1
ATOM 668 C CA . MET A 1 88 ? 0.077 -0.618 3.897 1.00 98.06 88 MET A CA 1
ATOM 669 C C . MET A 1 88 ? 1.392 -1.362 3.666 1.00 98.06 88 MET A C 1
ATOM 671 O O . MET A 1 88 ? 2.103 -1.688 4.616 1.00 98.06 88 MET A O 1
ATOM 675 N N . HIS A 1 89 ? 1.756 -1.597 2.411 1.00 97.50 89 HIS A N 1
ATOM 676 C CA . HIS A 1 89 ? 3.049 -2.161 2.032 1.00 97.50 89 HIS A CA 1
ATOM 677 C C . HIS A 1 89 ? 3.653 -1.362 0.881 1.00 97.50 89 HIS A C 1
ATOM 679 O O . HIS A 1 89 ? 3.045 -1.250 -0.180 1.00 97.50 89 HIS A O 1
ATOM 685 N N . LYS A 1 90 ? 4.846 -0.801 1.094 1.00 96.56 90 LYS A N 1
ATOM 686 C CA . LYS 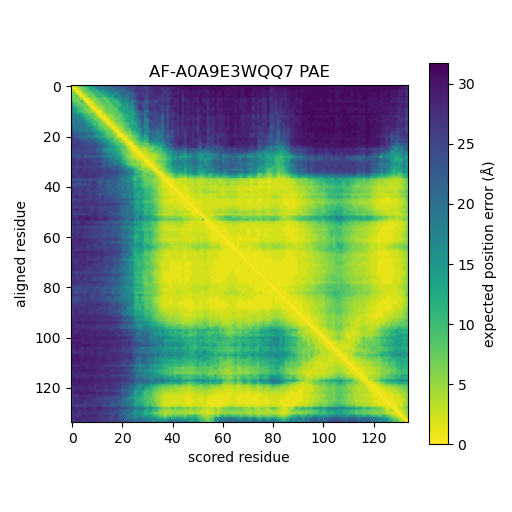A 1 90 ? 5.545 0.006 0.093 1.00 96.56 90 LYS A CA 1
ATOM 687 C C . LYS A 1 90 ? 6.516 -0.857 -0.709 1.00 96.56 90 LYS A C 1
ATOM 689 O O . LYS A 1 90 ? 7.345 -1.547 -0.121 1.00 96.56 90 LYS A O 1
ATOM 694 N N . GLN A 1 91 ? 6.448 -0.758 -2.032 1.00 95.12 91 GLN A N 1
ATOM 695 C CA . GLN A 1 91 ? 7.336 -1.453 -2.957 1.00 95.12 91 GLN A CA 1
ATOM 696 C C . GLN A 1 91 ? 7.924 -0.460 -3.963 1.00 95.12 91 GLN A C 1
ATOM 698 O O . GLN A 1 91 ? 7.200 0.312 -4.585 1.00 95.12 91 GLN A O 1
ATOM 703 N N . HIS A 1 92 ? 9.247 -0.494 -4.126 1.00 93.75 92 HIS A N 1
ATOM 704 C CA . HIS A 1 92 ? 9.949 0.279 -5.148 1.00 93.75 92 HIS A CA 1
ATOM 705 C C . HIS A 1 92 ? 10.131 -0.565 -6.410 1.00 93.75 92 HIS A C 1
ATOM 707 O O . HIS A 1 92 ? 10.540 -1.731 -6.324 1.00 93.75 92 HIS A O 1
ATOM 713 N N . TYR A 1 93 ? 9.872 0.034 -7.568 1.00 91.00 93 TYR A N 1
ATOM 714 C CA . TYR A 1 93 ? 10.088 -0.572 -8.874 1.00 91.00 93 TYR A CA 1
ATOM 715 C C . TYR A 1 93 ? 11.045 0.283 -9.702 1.00 91.00 93 TYR A C 1
ATOM 717 O O . TYR A 1 93 ? 10.820 1.479 -9.869 1.00 91.00 93 TYR A O 1
ATOM 725 N N . ASP A 1 94 ? 12.084 -0.343 -10.262 1.00 91.31 94 ASP A N 1
ATOM 726 C CA . ASP A 1 94 ? 13.006 0.286 -11.213 1.00 91.31 94 ASP A CA 1
ATOM 727 C C . ASP A 1 94 ? 12.977 -0.459 -12.554 1.00 91.31 94 ASP A C 1
ATOM 729 O O . ASP A 1 94 ? 13.535 -1.550 -12.706 1.00 91.31 94 ASP A O 1
ATOM 733 N N . TYR A 1 95 ? 12.322 0.154 -13.542 1.00 90.12 95 TYR A N 1
ATOM 734 C CA . TYR A 1 95 ? 12.221 -0.349 -14.912 1.00 90.12 95 TYR A CA 1
ATOM 735 C C . TYR A 1 95 ? 13.061 0.462 -15.909 1.00 90.12 95 TYR A C 1
ATOM 737 O O . TYR A 1 95 ? 12.865 0.351 -17.123 1.00 90.12 95 TYR A O 1
ATOM 745 N N . SER A 1 96 ? 14.008 1.271 -15.423 1.00 89.31 96 SER A N 1
ATOM 746 C CA . SER A 1 96 ? 14.864 2.117 -16.266 1.00 89.31 96 SER A CA 1
ATOM 747 C C . SER A 1 96 ? 15.883 1.322 -17.089 1.00 89.31 96 SER A C 1
ATOM 749 O O . SER A 1 96 ? 16.342 1.775 -18.143 1.00 89.31 96 SER A O 1
ATOM 751 N N . GLN A 1 97 ? 16.230 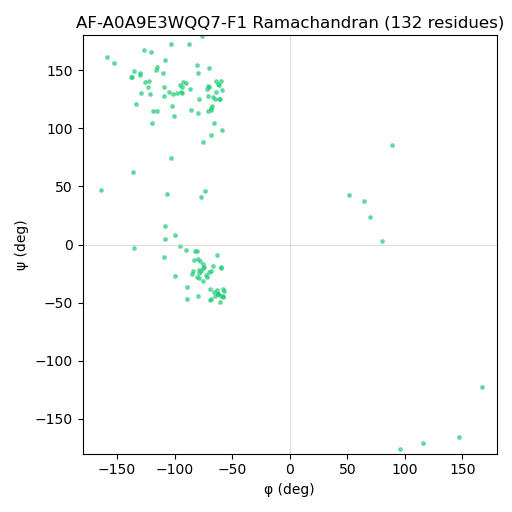0.118 -16.632 1.00 88.50 97 GLN A N 1
ATOM 752 C CA . GLN A 1 97 ? 17.285 -0.692 -17.227 1.00 88.50 97 GLN A CA 1
ATOM 753 C C . GLN A 1 97 ? 16.824 -1.430 -18.488 1.00 88.50 97 GLN A C 1
ATOM 755 O O . GLN A 1 97 ? 15.676 -1.862 -18.627 1.00 88.50 97 GLN A O 1
ATOM 760 N N . GLN A 1 98 ? 17.761 -1.619 -19.419 1.00 88.25 98 GLN A N 1
ATOM 761 C CA . GLN A 1 98 ? 17.545 -2.511 -20.554 1.00 88.25 98 GLN A CA 1
ATOM 762 C C . GLN A 1 98 ? 17.552 -3.962 -20.077 1.00 88.25 98 GLN A C 1
ATOM 764 O O . GLN A 1 98 ? 18.430 -4.375 -19.322 1.00 88.25 98 GLN A O 1
ATOM 769 N N . VAL A 1 99 ? 16.604 -4.748 -20.575 1.00 89.38 99 VAL A N 1
ATOM 770 C CA . VAL A 1 99 ? 16.468 -6.169 -20.251 1.00 89.38 99 VAL A CA 1
ATOM 771 C C . VAL A 1 99 ? 16.816 -7.032 -21.456 1.00 89.38 99 VAL A C 1
ATOM 773 O O . VAL A 1 99 ? 16.599 -6.647 -22.608 1.00 89.38 99 VAL A O 1
ATOM 776 N N . GLN A 1 100 ? 17.370 -8.215 -21.199 1.00 91.25 100 GLN A N 1
ATOM 777 C CA . GLN A 1 100 ? 17.577 -9.215 -22.239 1.00 91.25 100 GLN A CA 1
ATOM 778 C C . GLN A 1 100 ? 16.213 -9.775 -22.646 1.00 91.25 100 GLN A C 1
ATOM 780 O O . GLN A 1 100 ? 15.499 -10.373 -21.848 1.00 91.25 100 GLN A O 1
ATOM 785 N N . GLY A 1 101 ? 15.833 -9.520 -23.890 1.00 87.00 101 GLY A N 1
ATOM 786 C CA . GLY A 1 101 ? 14.604 -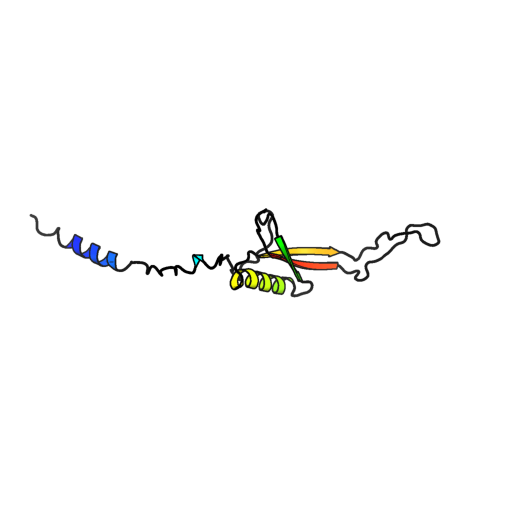10.009 -24.484 1.00 87.00 101 GLY A CA 1
ATOM 787 C C . GLY A 1 101 ? 14.759 -11.385 -25.114 1.00 87.00 101 GLY A C 1
ATOM 788 O O . GLY A 1 101 ? 15.859 -11.913 -25.272 1.00 87.00 101 GLY A O 1
ATOM 789 N N . LEU A 1 102 ? 13.628 -11.942 -25.537 1.00 88.00 102 LEU A N 1
ATOM 790 C CA . LEU A 1 102 ? 13.608 -13.198 -26.277 1.00 88.00 102 LEU A CA 1
ATOM 791 C C . LEU A 1 102 ? 14.141 -13.006 -27.704 1.00 88.00 102 LEU A C 1
ATOM 793 O O . LEU A 1 102 ? 13.733 -12.087 -28.424 1.00 88.00 102 LEU A O 1
ATOM 797 N N . GLY A 1 103 ? 15.017 -13.924 -28.115 1.00 90.38 103 GLY A N 1
ATOM 798 C CA . GLY A 1 103 ? 15.587 -14.000 -29.457 1.00 90.38 103 GLY A CA 1
ATOM 799 C C . GLY A 1 103 ? 16.953 -13.330 -29.606 1.00 90.38 103 GLY A C 1
ATOM 800 O O . GLY A 1 103 ? 17.558 -12.836 -28.653 1.00 90.38 103 GLY A O 1
ATOM 801 N N . VAL A 1 104 ? 17.430 -13.326 -30.847 1.00 91.69 104 VAL A N 1
ATOM 802 C CA . VAL A 1 104 ? 18.706 -12.731 -31.249 1.00 91.69 104 VAL A CA 1
ATOM 803 C C . VAL A 1 104 ? 18.468 -11.565 -32.200 1.00 91.69 104 VAL A C 1
ATOM 805 O O . VAL A 1 104 ? 17.444 -11.499 -32.885 1.00 91.69 104 VAL A O 1
ATOM 808 N N . ASP A 1 105 ? 19.386 -10.609 -32.211 1.00 88.81 105 ASP A N 1
ATOM 809 C CA . ASP A 1 105 ? 19.405 -9.555 -33.210 1.00 88.81 105 ASP A CA 1
ATOM 810 C C . ASP A 1 105 ? 19.940 -10.076 -34.557 1.00 88.81 105 ASP A C 1
ATOM 812 O O . ASP A 1 105 ? 20.314 -11.239 -34.718 1.00 88.81 105 ASP A O 1
ATOM 816 N N . LYS A 1 106 ? 19.988 -9.189 -35.554 1.00 89.62 106 LYS A N 1
ATOM 817 C CA . LYS A 1 106 ? 20.509 -9.501 -36.894 1.00 89.62 106 LYS A CA 1
ATOM 818 C C . LYS A 1 106 ? 22.000 -9.880 -36.920 1.00 89.62 106 LYS A C 1
ATOM 820 O O . LYS A 1 106 ? 22.489 -10.290 -37.967 1.00 89.62 106 LYS A O 1
ATOM 825 N N . TYR A 1 107 ? 22.712 -9.720 -35.806 1.00 91.88 107 TYR A N 1
ATOM 826 C CA . TYR A 1 107 ? 24.125 -10.048 -35.632 1.00 91.88 107 TYR A CA 1
ATOM 827 C C . TYR A 1 107 ? 24.333 -11.285 -34.739 1.00 91.88 107 TYR A C 1
ATOM 829 O O . TYR A 1 107 ? 25.472 -11.635 -34.442 1.00 91.88 107 TYR A O 1
ATOM 837 N N . GLY A 1 108 ? 23.255 -11.959 -34.317 1.00 89.94 108 GLY A N 1
ATOM 838 C CA . GLY A 1 108 ? 23.311 -13.140 -33.453 1.00 89.94 108 GLY A CA 1
ATOM 839 C C . GLY A 1 108 ? 23.512 -12.832 -31.965 1.00 89.94 108 GLY A C 1
ATOM 840 O O . GLY A 1 108 ? 23.601 -13.763 -31.166 1.00 89.94 108 GLY A O 1
ATOM 841 N N . ALA A 1 109 ? 23.559 -11.558 -31.564 1.00 90.69 109 ALA A N 1
ATOM 842 C CA . ALA A 1 109 ? 23.648 -11.175 -30.160 1.00 90.69 109 ALA A CA 1
ATOM 843 C C . ALA A 1 109 ? 22.263 -11.237 -29.492 1.00 90.69 109 ALA A C 1
ATOM 845 O O . ALA A 1 109 ? 21.244 -11.071 -30.169 1.00 90.69 109 ALA A O 1
ATOM 846 N N . PRO A 1 110 ? 22.174 -11.440 -28.165 1.00 92.31 110 PRO A N 1
ATOM 847 C CA . PRO A 1 110 ? 20.888 -11.430 -27.484 1.00 92.31 110 PRO A CA 1
ATOM 848 C C . PRO A 1 110 ? 20.154 -10.101 -27.657 1.00 92.31 110 PRO A C 1
ATOM 850 O O . PRO A 1 110 ? 20.724 -9.022 -27.468 1.00 92.31 110 PRO A O 1
ATOM 853 N N . LYS A 1 111 ? 18.866 -10.179 -27.993 1.00 93.19 111 LYS A N 1
ATOM 854 C CA . LYS A 1 111 ? 18.042 -9.001 -28.253 1.00 93.19 111 LYS A CA 1
ATOM 855 C C . LYS A 1 111 ? 17.888 -8.166 -26.980 1.00 93.19 111 LYS A C 1
ATOM 857 O O . LYS A 1 111 ? 17.421 -8.668 -25.966 1.00 93.19 111 LYS A O 1
ATOM 862 N N . LYS A 1 112 ? 18.228 -6.875 -27.029 1.00 91.25 112 LYS A N 1
ATOM 863 C CA . LYS A 1 112 ? 17.977 -5.933 -25.924 1.00 91.25 112 LYS A CA 1
ATOM 864 C C . LYS A 1 112 ? 16.574 -5.335 -26.044 1.00 91.25 112 LYS A C 1
ATOM 866 O O . LYS A 1 112 ? 16.166 -4.920 -27.129 1.00 91.25 112 LYS A O 1
ATOM 871 N N . MET A 1 113 ? 15.838 -5.303 -24.940 1.00 91.06 113 MET A N 1
ATOM 872 C CA . MET A 1 113 ? 14.485 -4.760 -24.822 1.00 91.06 113 MET A CA 1
ATOM 873 C C . MET A 1 113 ? 14.415 -3.735 -23.683 1.00 91.06 113 MET A C 1
ATOM 875 O O . MET A 1 113 ? 15.336 -3.599 -22.881 1.00 91.06 113 MET A O 1
ATOM 879 N N . ARG A 1 114 ? 13.314 -2.988 -23.636 1.00 90.44 114 ARG A N 1
ATOM 880 C CA . ARG A 1 114 ? 13.013 -1.974 -22.623 1.00 90.44 114 ARG A CA 1
ATOM 881 C C . ARG A 1 114 ? 11.549 -2.123 -22.214 1.00 90.44 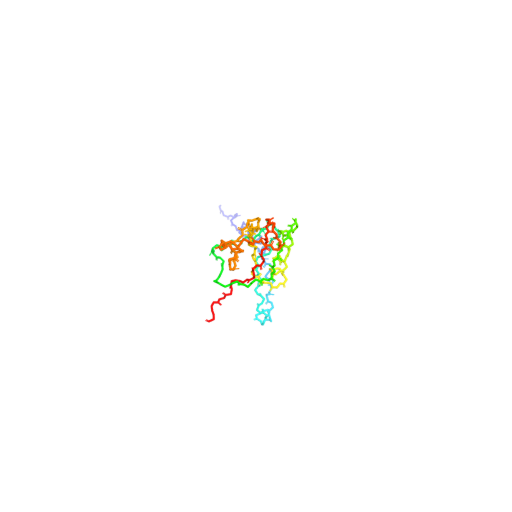114 ARG A C 1
ATOM 883 O O . ARG A 1 114 ? 10.714 -2.393 -23.077 1.00 90.44 114 ARG A O 1
ATOM 890 N N . TYR A 1 115 ? 11.250 -1.899 -20.937 1.00 90.00 115 TYR A N 1
ATOM 891 C CA . TYR A 1 115 ? 9.874 -1.793 -20.458 1.00 90.00 115 TYR A CA 1
ATOM 892 C C . TYR A 1 115 ? 9.156 -0.609 -21.110 1.00 90.00 115 TYR A C 1
ATOM 894 O O . TYR A 1 115 ? 9.729 0.471 -21.254 1.00 90.00 115 TYR A O 1
ATOM 902 N N . LEU A 1 116 ? 7.895 -0.808 -21.506 1.00 87.31 116 LEU A N 1
ATOM 903 C CA . LEU A 1 116 ? 7.090 0.239 -22.147 1.00 87.31 116 LEU A CA 1
ATOM 904 C C . LEU A 1 116 ? 6.994 1.492 -21.258 1.00 87.31 116 LEU A C 1
ATOM 906 O O . LEU A 1 116 ? 7.140 2.610 -21.747 1.00 87.31 116 LEU A O 1
ATOM 910 N N . HIS A 1 117 ? 6.848 1.281 -19.949 1.00 82.06 117 HIS A N 1
ATOM 911 C CA . HIS A 1 117 ? 6.898 2.308 -18.911 1.00 82.06 117 HIS A CA 1
ATOM 912 C C . HIS A 1 117 ? 8.252 2.244 -18.189 1.00 82.06 117 HIS A C 1
ATOM 914 O O . HIS A 1 117 ? 8.362 1.726 -17.085 1.00 82.06 117 HIS A O 1
ATOM 920 N N . GLY A 1 118 ? 9.309 2.716 -18.856 1.00 75.44 118 GLY A N 1
ATOM 921 C CA . GLY A 1 118 ? 10.705 2.600 -18.401 1.00 75.44 118 GLY A CA 1
ATOM 922 C C . GLY A 1 118 ? 11.130 3.580 -17.299 1.00 75.44 118 GLY A C 1
ATOM 923 O O . GLY A 1 118 ? 12.210 4.158 -17.396 1.00 75.44 118 GLY A O 1
ATOM 924 N N . GLY A 1 119 ? 10.273 3.822 -16.307 1.00 86.75 119 GLY A N 1
ATOM 925 C CA . GLY A 1 119 ? 10.556 4.692 -15.164 1.00 86.75 119 GLY A CA 1
ATOM 926 C C . GLY A 1 119 ? 10.884 3.913 -13.891 1.00 86.75 119 GLY A C 1
ATOM 927 O O . GLY A 1 119 ? 10.736 2.693 -13.845 1.00 86.75 119 GLY A O 1
ATOM 928 N N . ALA A 1 120 ? 11.297 4.640 -12.855 1.00 89.75 120 ALA A N 1
ATOM 929 C CA . ALA A 1 120 ? 11.319 4.138 -11.488 1.00 89.75 120 ALA A CA 1
ATOM 930 C C . ALA A 1 120 ? 10.217 4.838 -10.691 1.00 89.75 120 ALA A C 1
ATOM 932 O O . ALA A 1 120 ? 10.031 6.050 -10.836 1.00 89.75 120 ALA A O 1
ATOM 933 N N . TYR A 1 121 ? 9.468 4.086 -9.895 1.00 90.94 121 TYR A N 1
ATOM 934 C CA . TYR A 1 121 ? 8.387 4.629 -9.084 1.00 90.94 121 TYR A CA 1
ATOM 935 C C . TYR A 1 121 ? 8.146 3.777 -7.838 1.00 90.94 121 TYR A C 1
ATOM 937 O O . TYR A 1 121 ? 8.479 2.592 -7.788 1.00 90.94 121 TYR A O 1
ATOM 945 N N . ASP A 1 122 ? 7.572 4.416 -6.825 1.00 93.56 122 ASP A N 1
ATOM 946 C CA . ASP A 1 122 ? 7.106 3.760 -5.611 1.00 93.56 122 ASP A CA 1
ATOM 947 C C . ASP A 1 122 ? 5.613 3.452 -5.741 1.00 93.56 122 ASP A C 1
ATOM 949 O O . ASP A 1 122 ? 4.835 4.305 -6.178 1.00 93.56 122 ASP A O 1
ATOM 953 N N . GLU A 1 123 ? 5.214 2.259 -5.311 1.00 95.56 123 GLU A N 1
ATOM 954 C CA . GLU A 1 123 ? 3.814 1.900 -5.101 1.00 95.56 123 GLU A CA 1
ATOM 955 C C . GLU A 1 123 ? 3.548 1.599 -3.630 1.00 95.56 123 GLU A C 1
ATOM 957 O O . GLU A 1 123 ? 4.411 1.096 -2.902 1.00 95.56 123 GLU A O 1
ATOM 962 N N . VAL A 1 124 ? 2.317 1.871 -3.207 1.00 98.00 124 VAL A N 1
ATOM 963 C CA . VAL A 1 124 ? 1.796 1.485 -1.899 1.00 98.00 124 VAL A CA 1
ATOM 964 C C . VAL A 1 124 ? 0.606 0.556 -2.109 1.00 98.00 124 VAL A C 1
ATOM 966 O O . VAL A 1 124 ? -0.426 0.938 -2.658 1.00 98.00 124 VAL A O 1
ATOM 969 N N . ALA A 1 125 ? 0.763 -0.692 -1.683 1.00 98.06 125 ALA A N 1
ATOM 970 C CA . ALA A 1 125 ? -0.273 -1.709 -1.699 1.00 98.06 125 ALA A CA 1
ATOM 971 C C . ALA A 1 125 ? -1.071 -1.690 -0.391 1.00 98.06 125 ALA A C 1
ATOM 973 O O . ALA A 1 125 ? -0.497 -1.607 0.696 1.00 98.06 125 ALA A O 1
ATOM 974 N N . VAL A 1 126 ? -2.391 -1.839 -0.495 1.00 98.25 126 VAL A N 1
ATOM 975 C CA . VAL A 1 126 ? -3.290 -2.037 0.644 1.00 98.25 126 VAL A CA 1
ATOM 976 C C . VAL A 1 126 ? -3.671 -3.507 0.732 1.00 98.25 126 VAL A C 1
ATOM 978 O O . VAL A 1 126 ? -4.272 -4.073 -0.182 1.00 98.25 126 VAL A O 1
ATOM 981 N N . LEU A 1 127 ? -3.322 -4.125 1.855 1.00 97.81 127 LEU A N 1
ATOM 982 C CA . LEU A 1 127 ? -3.484 -5.549 2.117 1.00 97.81 127 LEU A CA 1
ATOM 983 C C . LEU A 1 127 ? -4.484 -5.749 3.254 1.00 97.81 127 LEU A C 1
ATOM 985 O O . LEU A 1 127 ? -4.216 -5.371 4.390 1.00 97.81 127 LEU A O 1
ATOM 989 N N . ALA A 1 128 ? -5.628 -6.358 2.962 1.00 96.06 128 ALA A N 1
ATOM 990 C CA . ALA A 1 128 ? -6.653 -6.693 3.943 1.00 96.06 128 ALA A CA 1
ATOM 991 C C . ALA A 1 128 ? -6.470 -8.135 4.430 1.00 96.06 128 ALA A C 1
ATOM 993 O O . ALA A 1 128 ? -6.356 -9.045 3.612 1.00 96.06 128 ALA A O 1
ATOM 994 N N . GLY A 1 129 ? -6.485 -8.397 5.735 1.00 87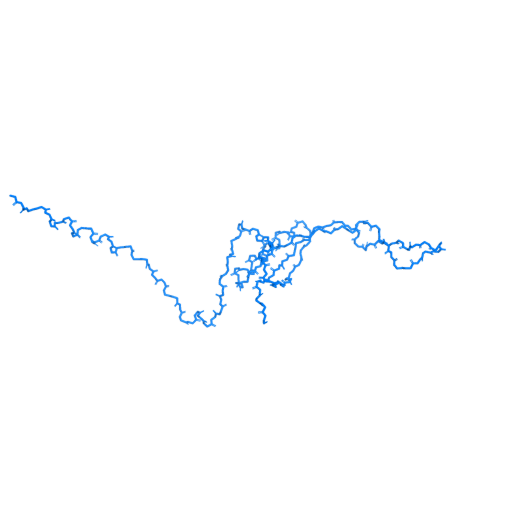.19 129 GLY A N 1
ATOM 995 C CA . GLY A 1 129 ? -6.529 -9.781 6.196 1.00 87.19 129 GLY A CA 1
ATOM 996 C C . GLY A 1 129 ? -6.247 -10.032 7.663 1.00 87.19 129 GLY A C 1
ATOM 997 O O . GLY A 1 129 ? -7.018 -9.603 8.513 1.00 87.19 129 GLY A O 1
ATOM 998 N N . ASN A 1 130 ? -5.228 -10.863 7.913 1.00 87.38 130 ASN A N 1
ATOM 999 C CA . ASN A 1 130 ? -5.121 -11.794 9.046 1.00 87.38 130 ASN A CA 1
ATOM 1000 C C . ASN A 1 130 ? -6.186 -12.894 9.012 1.00 87.38 130 ASN A C 1
ATOM 1002 O O . ASN A 1 130 ? -6.731 -13.325 10.036 1.00 87.38 130 ASN A O 1
ATOM 1006 N N . PHE A 1 131 ? -6.489 -13.372 7.805 1.00 84.69 131 PHE A N 1
ATOM 1007 C CA . PHE A 1 131 ? -7.383 -14.504 7.645 1.00 84.69 131 PHE A CA 1
ATOM 1008 C C . PHE A 1 131 ? -6.696 -15.777 8.132 1.00 84.69 131 PHE A C 1
ATOM 1010 O O . PHE A 1 131 ? -5.519 -16.033 7.864 1.00 84.69 131 PHE A O 1
ATOM 1017 N N . ARG A 1 132 ? -7.450 -16.577 8.887 1.00 78.25 132 ARG A N 1
ATOM 10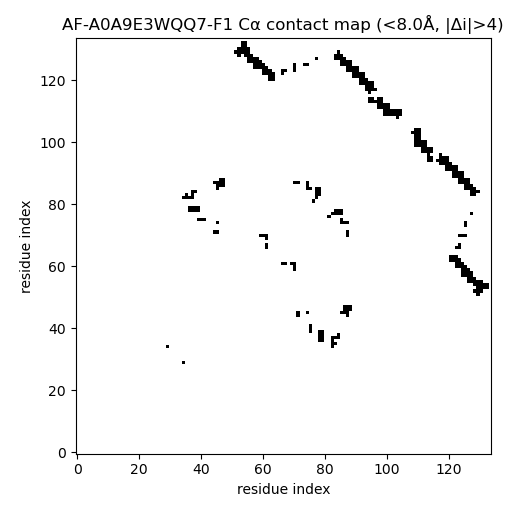18 C CA . ARG A 1 132 ? -6.983 -17.876 9.362 1.00 78.25 132 ARG A CA 1
ATOM 1019 C C . ARG A 1 132 ? -6.890 -18.841 8.188 1.00 78.25 132 ARG A C 1
ATOM 1021 O O . ARG A 1 132 ? -7.643 -18.724 7.225 1.00 78.25 132 ARG A O 1
ATOM 1028 N N . ASN A 1 133 ? -5.987 -19.806 8.308 1.00 66.88 133 ASN A N 1
ATOM 1029 C CA . ASN A 1 133 ? -6.027 -20.979 7.450 1.00 66.88 133 ASN A CA 1
ATOM 1030 C C . ASN A 1 133 ? -7.356 -21.720 7.684 1.00 66.88 133 ASN A C 1
ATOM 1032 O O . ASN A 1 133 ? -7.797 -21.811 8.836 1.00 66.88 133 ASN A O 1
ATOM 1036 N N . VAL A 1 134 ? -7.990 -22.169 6.601 1.00 55.53 134 VAL A N 1
ATOM 1037 C CA . VAL A 1 134 ? -9.205 -23.000 6.637 1.00 55.53 134 VAL A CA 1
ATOM 1038 C C . VAL A 1 134 ? -8.871 -24.452 6.943 1.00 55.53 134 VAL A C 1
ATOM 1040 O O . VAL A 1 134 ? -7.775 -24.904 6.545 1.00 55.53 134 VAL A O 1
#

Solvent-accessible surface area (backbone atoms only — not comparable to full-atom values): 8297 Å² total; per-residue (Å²): 140,91,90,77,81,68,70,70,62,62,62,59,59,66,66,64,68,76,73,68,78,82,78,78,77,77,62,83,65,56,78,76,47,87,75,50,81,45,88,55,60,89,90,57,79,47,65,65,52,95,89,64,44,91,38,68,43,81,74,50,76,30,64,63,95,57,13,64,59,56,38,46,52,50,31,43,45,38,10,64,78,69,30,36,50,41,23,37,44,80,47,80,44,79,33,65,59,77,39,85,40,90,60,58,43,101,82,71,46,77,22,78,36,69,51,93,72,45,48,68,52,58,35,24,34,27,34,38,44,54,42,74,86,130

pLDDT: mean 83.2, std 16.63, range [44.59, 98.31]

Sequence (134 aa):
MRAIRVTALLGIVAVAAASAPSALAVPPWRSLLNIRSVEADPGKAYWLTENNGPWLVLAATFAGQDAEQDAHELVIELRRRFGIEAYMHKQHYDYSQQVQGLGVDKYGAPKKMRYLHGGAYDEVAVLAGNFRNV

Foldseek 3Di:
DDDDPPVVVVVVVVVVVVPDPPPPDDDPCVVVPPQAQDDQDLVDQQADDPPADPDWDWPDKAWDDCQSVVLSVVQNCCRHVVVWHKHKYKDKDAQQDWDFDPDADPVRHGDTDGD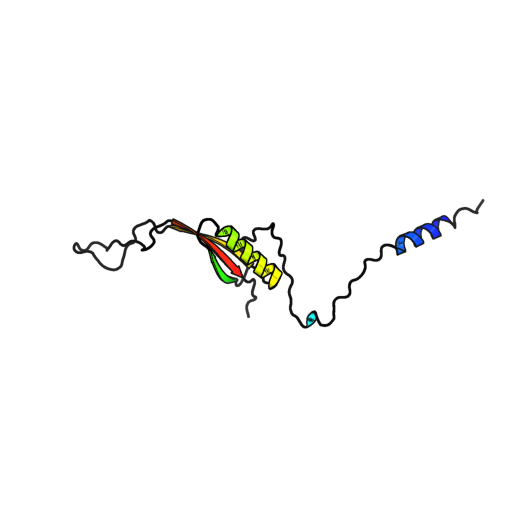PPRHITMMIIMITDPDDDD

Radius of gyration: 29.94 Å; Cα contacts (8 Å, |Δi|>4): 186; chains: 1; bounding box: 53×35×115 Å

Nearest PDB structures (foldseek):
  3us8-assembly1_B  TM=2.573E-01  e=1.398E+00  Sinorhizobium meliloti 1021
  6sb5-assembly1_A  TM=2.333E-01  e=1.490E+00  Mus musculus
  8a1d-assembly1_D  TM=2.838E-01  e=7.251E+00  Mus musculus
  8yb6-assembly1_B  TM=2.708E-01  e=6.389E+00  Candidatus Cloacimonetes bacterium ADurb.Bin088

Secondary structure (DSSP, 8-state):
---SSSHHHHHHHHHGGG------PPPGGGGTS--------TT---B--TTS-SEEEEEEEEESTTHHHHHHHHHHHHHHHH--EEEEEEEEEE--S-EEEEEE-TTSSEEEE--TT--EEEEEEEEEEEEPP-